Protein AF-A0A7C1A2X4-F1 (afdb_monomer)

Nearest PDB structures (foldseek):
  5kc4-assembly2_E  TM=7.004E-01  e=1.270E-03  Thermotoga maritima MSB8
  5kc4-assembly1_A  TM=7.012E-01  e=1.207E-03  Thermotoga maritima MSB8
  4tkr-assembly1_A  TM=5.605E-01  e=1.026E-02  Listeria monocytogenes
  3rlb-assembly2_B  TM=6.460E-01  e=3.485E-02  Lactococcus cremoris subsp. cremoris NZ9000

Foldseek 3Di:
DVVLLVVLQVLLVVQLVQLVDWDDQFQFTFRLVLLVSLLVNLLPNALPSSLSSQVSNQVVCVVVVSGDPLSNLQRNQLSNQLRVVCVVPVDSVSSQCSLVRRQPRSLCCQAPPVCVVVVGHDHSVSSNVSSNVSNVSD

pLDDT: mean 93.85, std 3.83, range [80.69, 98.06]

Sequence (138 aa):
MLRKIVLTGLFAAIAVILSGIYFPVGPTECFPFQHTINAVCGVLLGPWYASIAAIIAGVIRNMLGTGTIFAFPGGVP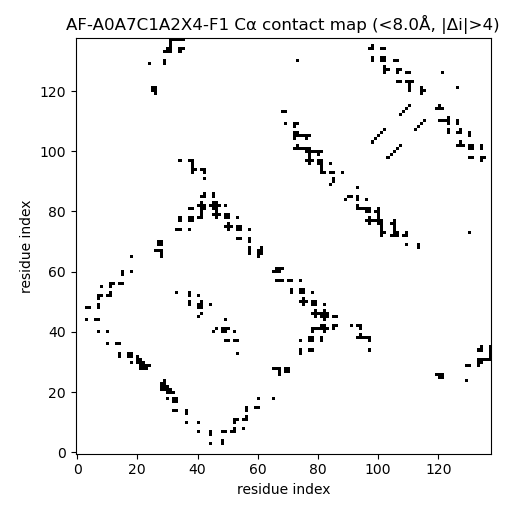GALIVGIVHRFWQKDYAVFTEPLGTGPIGASISAFIVAPWIGKGMPFFAFQIAFLVSSIPG

Structure (mmCIF, N/CA/C/O backbone):
data_AF-A0A7C1A2X4-F1
#
_entry.id   AF-A0A7C1A2X4-F1
#
loop_
_atom_site.group_PDB
_atom_site.id
_atom_site.type_symbol
_atom_site.label_atom_id
_atom_site.label_alt_id
_atom_site.label_comp_id
_atom_site.label_asym_id
_atom_site.label_entity_id
_atom_site.label_seq_id
_atom_site.pdbx_PDB_ins_code
_atom_site.Cartn_x
_atom_site.Cartn_y
_atom_site.Cartn_z
_atom_site.occupancy
_atom_site.B_iso_or_equiv
_atom_site.auth_seq_id
_atom_site.auth_comp_id
_atom_site.auth_asym_id
_atom_site.auth_atom_id
_atom_site.pdbx_PDB_model_num
ATOM 1 N N . MET A 1 1 ? -4.321 13.972 18.494 1.00 84.44 1 MET A N 1
ATOM 2 C CA . MET A 1 1 ? -3.385 14.230 17.375 1.00 84.44 1 MET A CA 1
ATOM 3 C C . MET A 1 1 ? -2.114 13.392 17.491 1.00 84.44 1 MET A C 1
ATOM 5 O O . MET A 1 1 ? -1.885 12.580 16.607 1.00 84.44 1 MET A O 1
ATOM 9 N N . LEU A 1 2 ? -1.361 13.493 18.597 1.00 94.44 2 LEU A N 1
ATOM 10 C CA . LEU A 1 2 ? -0.111 12.744 18.818 1.00 94.44 2 LEU A CA 1
ATOM 11 C C . LEU A 1 2 ? -0.227 11.232 18.550 1.00 94.44 2 LEU A C 1
ATOM 13 O O . LEU A 1 2 ? 0.554 10.687 17.782 1.00 94.44 2 LEU A O 1
ATOM 17 N N . ARG A 1 3 ? -1.268 10.572 19.082 1.00 95.12 3 ARG A N 1
ATOM 18 C CA . ARG A 1 3 ? -1.522 9.138 18.842 1.00 95.12 3 ARG A CA 1
ATOM 19 C C . ARG A 1 3 ? -1.567 8.770 17.353 1.00 95.12 3 ARG A C 1
ATOM 21 O O . ARG A 1 3 ? -1.004 7.754 16.971 1.00 95.12 3 ARG A O 1
ATOM 28 N N . LYS A 1 4 ? -2.212 9.586 16.508 1.00 94.62 4 LYS A N 1
ATOM 29 C CA . LYS A 1 4 ? -2.310 9.307 15.065 1.00 94.62 4 LYS A CA 1
ATOM 30 C C . LYS A 1 4 ? -0.954 9.429 14.378 1.00 94.62 4 LYS A C 1
ATOM 32 O O . LYS A 1 4 ? -0.644 8.604 13.532 1.00 94.62 4 LYS A O 1
ATOM 37 N N . ILE A 1 5 ? -0.140 10.407 14.776 1.00 96.75 5 ILE A N 1
ATOM 38 C CA . ILE A 1 5 ? 1.222 10.590 14.255 1.00 96.75 5 ILE A CA 1
ATOM 39 C C . ILE A 1 5 ? 2.095 9.384 14.620 1.00 96.75 5 ILE A C 1
ATOM 41 O O . ILE A 1 5 ? 2.728 8.805 13.743 1.00 96.75 5 ILE A O 1
ATOM 45 N N . VAL A 1 6 ? 2.063 8.956 15.887 1.00 97.50 6 VAL A N 1
ATOM 46 C CA . VAL A 1 6 ? 2.818 7.781 16.355 1.00 97.50 6 VAL A CA 1
ATOM 47 C C . VAL A 1 6 ? 2.395 6.523 15.599 1.00 97.50 6 VAL A C 1
ATOM 49 O O . VAL A 1 6 ? 3.246 5.803 15.088 1.00 97.50 6 VAL A O 1
ATOM 52 N N . LEU A 1 7 ? 1.087 6.283 15.461 1.00 97.31 7 LEU A N 1
ATOM 53 C CA . LEU A 1 7 ? 0.582 5.132 14.710 1.00 97.31 7 LEU A CA 1
ATOM 54 C C . LEU A 1 7 ? 0.939 5.205 13.220 1.00 97.31 7 LEU A C 1
ATOM 56 O O . LEU A 1 7 ? 1.267 4.183 12.635 1.00 97.31 7 LEU A O 1
ATOM 60 N N . THR A 1 8 ? 0.929 6.395 12.615 1.00 97.81 8 THR A N 1
ATOM 61 C CA . THR A 1 8 ? 1.354 6.592 11.217 1.00 97.81 8 THR A CA 1
ATOM 62 C C . THR A 1 8 ? 2.808 6.164 11.030 1.00 97.81 8 THR A C 1
ATOM 64 O O . THR A 1 8 ? 3.110 5.398 10.118 1.00 97.81 8 THR A O 1
ATOM 67 N N . GLY A 1 9 ? 3.699 6.616 11.919 1.00 97.69 9 GLY A N 1
ATOM 68 C CA . GLY A 1 9 ? 5.106 6.216 11.907 1.00 97.69 9 GLY A CA 1
ATOM 69 C C . GLY A 1 9 ? 5.290 4.718 12.153 1.00 97.69 9 GLY A C 1
ATOM 70 O O . GLY A 1 9 ? 6.069 4.079 11.452 1.00 97.69 9 GLY A O 1
ATOM 71 N N . LEU A 1 10 ? 4.526 4.142 13.085 1.00 97.88 10 LEU A N 1
ATOM 72 C CA . LEU A 1 10 ? 4.548 2.707 13.369 1.00 97.88 10 LEU A CA 1
ATOM 73 C C . LEU A 1 10 ? 4.128 1.878 12.147 1.00 97.88 10 LEU A C 1
ATOM 75 O O . LEU A 1 10 ? 4.846 0.960 11.768 1.00 97.88 10 LEU A O 1
ATOM 79 N N . PHE A 1 11 ? 3.007 2.210 11.501 1.00 97.69 11 PHE A N 1
ATOM 80 C CA . PHE A 1 11 ? 2.553 1.498 10.303 1.00 97.69 11 PHE A CA 1
ATOM 81 C C . PHE A 1 11 ? 3.533 1.647 9.140 1.00 97.69 11 PHE A C 1
ATOM 83 O O . PHE A 1 11 ? 3.794 0.667 8.446 1.00 97.69 11 PHE A O 1
ATOM 90 N N . ALA A 1 12 ? 4.127 2.830 8.957 1.00 97.50 12 ALA A N 1
ATOM 91 C CA . ALA A 1 12 ? 5.178 3.016 7.963 1.0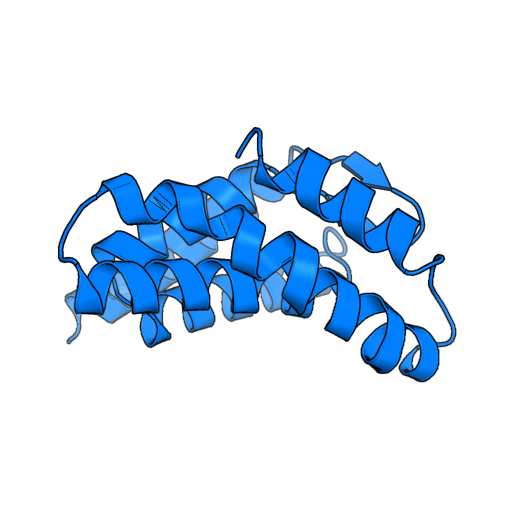0 97.50 12 ALA A CA 1
ATOM 92 C C . ALA A 1 12 ? 6.404 2.132 8.258 1.00 97.50 12 ALA A C 1
ATOM 94 O O . ALA A 1 12 ? 6.931 1.496 7.350 1.00 97.50 12 ALA A O 1
ATOM 95 N N . ALA A 1 13 ? 6.827 2.034 9.521 1.00 97.25 13 ALA A N 1
ATOM 96 C CA . ALA A 1 13 ? 7.938 1.172 9.923 1.00 97.25 13 ALA A CA 1
ATOM 97 C C . ALA A 1 13 ? 7.626 -0.317 9.705 1.00 97.25 13 ALA A C 1
ATOM 99 O O . ALA A 1 13 ? 8.453 -1.035 9.146 1.00 97.25 13 ALA A O 1
ATOM 100 N N . ILE A 1 14 ? 6.425 -0.774 10.077 1.00 96.44 14 ILE A N 1
ATOM 101 C 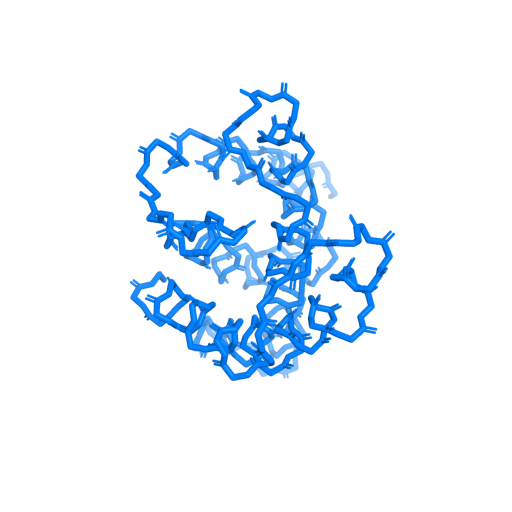CA . ILE A 1 14 ? 5.973 -2.154 9.831 1.00 96.44 14 ILE A CA 1
ATOM 102 C C . ILE A 1 14 ? 5.980 -2.445 8.325 1.00 96.44 14 ILE A C 1
ATOM 104 O O . ILE A 1 14 ? 6.479 -3.487 7.910 1.00 96.44 14 ILE A O 1
ATOM 108 N N . ALA A 1 15 ? 5.519 -1.507 7.495 1.00 95.00 15 ALA A N 1
ATOM 109 C CA . ALA A 1 15 ? 5.520 -1.667 6.044 1.00 95.00 15 ALA A CA 1
ATOM 110 C C . ALA A 1 15 ? 6.928 -1.821 5.472 1.00 95.00 15 ALA A C 1
ATOM 112 O O . ALA A 1 15 ? 7.160 -2.677 4.620 1.00 95.00 15 ALA A O 1
ATOM 113 N N . VAL A 1 16 ? 7.883 -1.035 5.969 1.00 95.31 16 VAL A N 1
ATOM 114 C CA . VAL A 1 16 ? 9.293 -1.150 5.579 1.00 95.31 16 VAL A CA 1
ATOM 115 C C . VAL A 1 16 ? 9.872 -2.498 6.012 1.00 95.31 16 VAL A C 1
ATOM 117 O O . VAL A 1 16 ? 10.492 -3.170 5.194 1.00 95.31 16 VAL A O 1
ATOM 120 N N . ILE A 1 17 ? 9.641 -2.927 7.255 1.00 94.50 17 ILE A N 1
ATOM 121 C CA . ILE A 1 17 ? 10.164 -4.199 7.785 1.00 94.50 17 ILE A CA 1
ATOM 122 C C . ILE A 1 17 ? 9.600 -5.395 7.008 1.00 94.50 17 ILE A C 1
ATOM 124 O O . ILE A 1 17 ? 10.345 -6.294 6.623 1.00 94.50 17 ILE A O 1
ATOM 128 N N . LEU A 1 18 ? 8.295 -5.392 6.727 1.00 91.75 18 LEU A N 1
ATOM 129 C CA . LEU A 1 18 ? 7.632 -6.469 5.985 1.00 91.75 18 LEU A CA 1
ATOM 130 C C . LEU A 1 18 ? 7.918 -6.440 4.478 1.00 91.75 18 LEU A C 1
ATOM 132 O O . LEU A 1 18 ? 7.574 -7.387 3.775 1.00 91.75 18 LEU A O 1
ATOM 136 N N . SER A 1 19 ? 8.603 -5.408 3.976 1.00 87.50 19 SER A N 1
ATOM 137 C CA . SER A 1 19 ? 9.019 -5.342 2.570 1.00 87.50 19 SER A CA 1
ATOM 138 C C . SER A 1 19 ? 10.165 -6.295 2.220 1.00 87.50 19 SER A C 1
ATOM 140 O O . SER A 1 19 ? 10.593 -6.322 1.072 1.00 87.50 19 SER A O 1
ATOM 142 N N . GLY A 1 20 ? 10.645 -7.111 3.166 1.00 83.62 20 GLY A N 1
ATOM 143 C CA . GLY A 1 20 ? 11.527 -8.241 2.864 1.00 83.62 20 GLY A CA 1
ATOM 144 C C . GLY A 1 20 ? 10.859 -9.336 2.020 1.00 83.62 20 GLY A C 1
ATOM 145 O O . GLY A 1 20 ? 11.561 -10.116 1.384 1.00 83.62 20 GLY A O 1
ATOM 146 N N . ILE A 1 21 ? 9.521 -9.383 1.983 1.00 84.88 21 ILE A N 1
ATOM 147 C CA . ILE A 1 21 ? 8.753 -10.291 1.124 1.00 84.88 21 ILE A CA 1
ATOM 148 C C . ILE A 1 21 ? 8.156 -9.467 -0.017 1.00 84.88 21 ILE A C 1
ATOM 150 O O . ILE A 1 21 ? 7.174 -8.745 0.172 1.00 84.88 21 ILE A O 1
ATOM 154 N N . TYR A 1 22 ? 8.765 -9.572 -1.195 1.00 87.81 22 TYR A N 1
ATOM 155 C CA . TYR A 1 22 ? 8.327 -8.878 -2.398 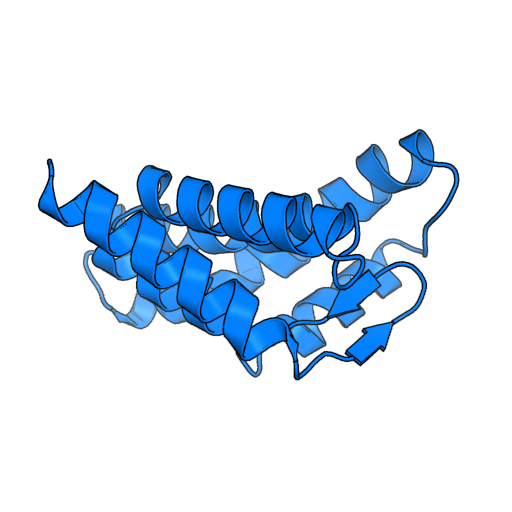1.00 87.81 22 TYR A CA 1
ATOM 156 C C . TYR A 1 22 ? 8.472 -9.758 -3.633 1.00 87.81 22 TYR A C 1
ATOM 158 O O . TYR A 1 22 ? 9.263 -10.702 -3.655 1.00 87.81 22 TYR A O 1
ATOM 166 N N . PHE A 1 23 ? 7.689 -9.439 -4.658 1.00 88.25 23 PHE A N 1
ATOM 167 C CA . PHE A 1 23 ? 7.697 -10.152 -5.927 1.00 88.25 23 PHE A CA 1
ATOM 168 C C . PHE A 1 23 ? 8.029 -9.175 -7.058 1.00 88.25 23 PHE A C 1
ATOM 170 O O . PHE A 1 23 ? 7.249 -8.244 -7.287 1.00 88.25 23 PHE A O 1
ATOM 177 N N . PRO A 1 24 ? 9.149 -9.367 -7.772 1.00 87.56 24 PRO A N 1
ATOM 178 C CA . PRO A 1 24 ? 9.500 -8.508 -8.891 1.00 87.56 24 PRO A CA 1
ATOM 179 C C . PRO A 1 24 ? 8.582 -8.794 -10.080 1.00 87.56 24 PRO A C 1
ATOM 181 O O . PRO A 1 24 ? 8.498 -9.924 -10.568 1.00 87.56 24 PRO A O 1
ATOM 184 N N . VAL A 1 25 ? 7.897 -7.761 -10.570 1.00 87.00 25 VAL A N 1
ATOM 185 C CA . VAL A 1 25 ? 7.044 -7.824 -11.763 1.00 87.00 25 VAL A CA 1
ATOM 186 C C . VAL A 1 25 ? 7.362 -6.635 -12.662 1.00 87.00 25 VAL A C 1
ATOM 188 O O . VAL A 1 25 ? 6.954 -5.498 -12.408 1.00 87.00 25 VAL A O 1
ATOM 191 N N . GLY A 1 26 ? 8.106 -6.898 -13.738 1.00 86.75 26 GLY A N 1
ATOM 192 C CA . GLY A 1 26 ? 8.555 -5.860 -14.664 1.00 86.75 26 GLY A CA 1
ATOM 193 C C . GLY A 1 26 ? 9.378 -4.783 -13.938 1.00 86.75 26 GLY A C 1
ATOM 194 O O . GLY A 1 26 ? 10.340 -5.125 -13.257 1.00 86.75 26 GLY A O 1
ATOM 195 N N . PRO A 1 27 ? 9.034 -3.488 -14.063 1.00 85.31 27 PRO A N 1
ATOM 196 C CA . PRO A 1 27 ? 9.729 -2.406 -13.366 1.00 85.31 27 PRO A CA 1
ATOM 197 C C . PRO A 1 27 ? 9.212 -2.153 -11.936 1.00 85.31 27 PRO A C 1
ATOM 199 O O . PRO A 1 27 ? 9.557 -1.130 -11.345 1.00 85.31 27 PRO A O 1
ATOM 202 N N . THR A 1 28 ? 8.335 -3.013 -11.408 1.00 84.81 28 THR A N 1
ATOM 203 C CA . THR A 1 28 ? 7.681 -2.833 -10.105 1.00 84.81 28 THR A CA 1
ATOM 204 C C . THR A 1 28 ? 8.040 -3.941 -9.134 1.00 84.81 28 THR A C 1
ATOM 206 O O . THR A 1 28 ? 8.225 -5.085 -9.535 1.00 84.81 28 THR A O 1
ATOM 209 N N . GLU A 1 29 ? 8.056 -3.587 -7.851 1.00 86.44 29 GLU A N 1
ATOM 210 C CA . GLU A 1 29 ? 8.202 -4.534 -6.751 1.00 86.44 29 GLU A CA 1
ATOM 211 C C . GLU A 1 29 ? 6.854 -4.616 -6.032 1.00 86.44 29 GLU A C 1
ATOM 213 O O . GLU A 1 29 ? 6.360 -3.617 -5.496 1.00 86.44 29 GLU A O 1
ATOM 218 N N . CYS A 1 30 ? 6.221 -5.784 -6.088 1.00 85.56 30 CYS A N 1
ATOM 219 C CA . CYS A 1 30 ? 4.913 -6.036 -5.495 1.00 85.56 30 CYS A CA 1
ATOM 220 C C . CYS A 1 30 ? 5.073 -6.432 -4.024 1.00 85.56 30 CYS A C 1
ATOM 222 O O . CYS A 1 30 ? 5.726 -7.431 -3.723 1.00 85.56 30 CYS A O 1
ATOM 224 N N . PHE A 1 31 ? 4.454 -5.672 -3.115 1.00 89.19 31 PHE A N 1
ATOM 225 C CA . PHE A 1 31 ? 4.538 -5.875 -1.664 1.00 89.19 31 PHE A CA 1
ATOM 226 C C . PHE A 1 31 ? 3.153 -6.174 -1.069 1.00 89.19 31 PHE A C 1
ATOM 228 O O . PHE A 1 31 ? 2.466 -5.233 -0.665 1.00 89.19 31 PHE A O 1
ATOM 235 N N . PRO A 1 32 ? 2.730 -7.444 -0.942 1.00 89.56 32 PRO A N 1
ATOM 236 C CA . PRO A 1 32 ? 1.407 -7.776 -0.405 1.00 89.56 32 PRO A CA 1
ATOM 237 C C . PRO A 1 32 ? 1.146 -7.172 0.979 1.00 89.56 32 PRO A C 1
ATOM 239 O O . PRO A 1 32 ? 0.139 -6.506 1.196 1.00 89.56 32 PRO A O 1
ATOM 242 N N . PHE A 1 33 ? 2.127 -7.258 1.883 1.00 92.88 33 PHE A N 1
ATOM 243 C CA . PHE A 1 33 ? 2.007 -6.695 3.232 1.00 92.88 33 PHE A CA 1
ATOM 244 C C . PHE A 1 33 ? 1.874 -5.166 3.261 1.00 92.88 33 PHE A C 1
ATOM 246 O O . PHE A 1 33 ? 1.316 -4.620 4.212 1.00 92.88 33 PHE A O 1
ATOM 253 N N . GLN A 1 34 ? 2.347 -4.452 2.231 1.00 94.69 34 GLN A N 1
ATOM 254 C CA . GLN A 1 34 ? 2.088 -3.014 2.117 1.00 94.69 34 GLN A CA 1
ATOM 255 C C . GLN A 1 34 ? 0.590 -2.753 1.942 1.00 94.69 34 GLN A C 1
ATOM 257 O O . GLN A 1 34 ? 0.074 -1.817 2.551 1.00 94.69 34 GLN A O 1
ATOM 262 N N . HIS A 1 35 ? -0.098 -3.559 1.132 1.00 95.00 35 HIS A N 1
ATOM 263 C CA . HIS A 1 35 ? -1.530 -3.407 0.876 1.00 95.00 35 HIS A CA 1
ATOM 264 C C . HIS A 1 35 ? -2.355 -3.761 2.114 1.00 95.00 35 HIS A C 1
ATOM 266 O O . HIS A 1 35 ? -3.227 -2.978 2.494 1.00 95.00 35 HIS A O 1
ATOM 272 N N . THR A 1 36 ? -1.973 -4.813 2.849 1.00 95.56 36 THR A N 1
ATOM 273 C CA . THR A 1 36 ? -2.551 -5.117 4.170 1.00 95.56 36 THR A CA 1
ATOM 274 C C . THR A 1 36 ? -2.461 -3.909 5.101 1.00 95.56 36 THR A C 1
ATOM 276 O O . THR A 1 36 ? -3.435 -3.502 5.739 1.00 95.56 36 THR A O 1
ATOM 279 N N . ILE A 1 37 ? -1.280 -3.289 5.171 1.00 96.50 37 ILE A N 1
ATOM 280 C CA . ILE A 1 37 ? -1.046 -2.129 6.033 1.00 96.50 37 ILE A CA 1
ATOM 281 C C . ILE A 1 37 ? -1.842 -0.924 5.551 1.00 96.50 37 ILE A C 1
ATOM 283 O O . ILE A 1 37 ? -2.414 -0.227 6.383 1.00 96.50 37 ILE A O 1
ATOM 287 N N . ASN A 1 38 ? -1.929 -0.677 4.244 1.00 96.88 38 ASN A N 1
ATOM 288 C CA . ASN A 1 38 ? -2.760 0.392 3.693 1.00 96.88 38 ASN A CA 1
ATOM 289 C C . ASN A 1 38 ? -4.226 0.220 4.095 1.00 96.88 38 ASN A C 1
ATOM 291 O O . ASN A 1 38 ? -4.852 1.188 4.529 1.00 96.88 38 ASN A O 1
ATOM 295 N N . ALA A 1 39 ? -4.754 -1.003 4.002 1.00 97.00 39 ALA A N 1
ATOM 296 C CA . ALA A 1 39 ? -6.128 -1.321 4.359 1.00 97.00 39 ALA A CA 1
ATOM 297 C C . ALA A 1 39 ? -6.395 -1.080 5.854 1.00 97.00 39 ALA A C 1
ATOM 299 O O . ALA A 1 39 ? -7.290 -0.315 6.227 1.00 97.00 39 ALA A O 1
ATOM 300 N N . VAL A 1 40 ? -5.560 -1.648 6.726 1.00 96.88 40 VAL A N 1
ATOM 301 C CA . VAL A 1 40 ? -5.678 -1.479 8.184 1.00 96.88 40 VAL A CA 1
ATOM 302 C C . VAL A 1 40 ? -5.496 -0.012 8.587 1.00 96.88 40 VAL A C 1
ATOM 304 O O . VAL A 1 40 ? -6.279 0.540 9.363 1.00 96.88 40 VAL A O 1
ATOM 307 N N . CYS A 1 41 ? -4.485 0.655 8.036 1.00 96.69 41 CYS A N 1
ATOM 308 C CA . CYS A 1 41 ? -4.175 2.048 8.339 1.00 96.69 41 CYS A CA 1
ATOM 309 C C . CYS A 1 41 ? -5.283 2.991 7.844 1.00 96.69 41 CYS A C 1
ATOM 311 O O . CYS A 1 41 ? -5.641 3.938 8.548 1.00 96.69 41 CYS A O 1
ATOM 313 N N . GLY A 1 42 ? -5.881 2.704 6.683 1.00 96.94 42 GLY A N 1
ATOM 314 C CA . GLY A 1 42 ? -7.020 3.435 6.129 1.00 96.94 42 GLY A CA 1
ATOM 315 C C . GLY A 1 42 ? -8.219 3.438 7.074 1.00 96.94 42 GLY A C 1
ATOM 316 O O . GLY A 1 42 ? -8.760 4.505 7.373 1.00 96.94 42 GLY A O 1
ATOM 317 N N . VAL A 1 43 ? -8.581 2.275 7.621 1.00 97.25 43 VAL A N 1
ATOM 318 C CA . VAL A 1 43 ? -9.671 2.155 8.605 1.00 97.25 43 VAL A CA 1
ATOM 319 C C . VAL A 1 43 ? -9.317 2.862 9.916 1.00 97.25 43 VAL A C 1
ATOM 321 O O . VAL A 1 43 ? -10.086 3.693 10.403 1.00 97.25 43 VAL A O 1
ATOM 324 N N . LEU A 1 44 ? -8.132 2.602 10.475 1.00 96.25 44 LEU A N 1
ATOM 325 C CA . LEU A 1 44 ? -7.777 3.067 11.821 1.00 96.25 44 LEU A CA 1
ATOM 326 C C . LEU A 1 44 ? -7.418 4.555 11.901 1.00 96.25 44 LEU A C 1
ATOM 328 O O . LEU A 1 44 ? -7.726 5.222 12.894 1.00 96.25 44 LEU A O 1
ATOM 332 N N . LEU A 1 45 ? -6.723 5.090 10.895 1.00 96.19 45 LEU A N 1
ATOM 333 C CA . LEU A 1 45 ? -6.186 6.455 10.924 1.00 96.19 45 LEU A CA 1
ATOM 334 C C . LEU A 1 45 ? -6.928 7.417 9.992 1.00 96.19 45 LEU A C 1
ATOM 336 O O . LEU A 1 45 ? -6.859 8.639 10.195 1.00 96.19 45 LEU A O 1
ATOM 340 N N . GLY A 1 46 ? -7.691 6.882 9.039 1.00 95.88 46 GLY A N 1
ATOM 341 C CA . GLY A 1 46 ? -8.392 7.642 8.015 1.00 95.88 46 GLY A CA 1
ATOM 342 C C . GLY A 1 46 ? -7.494 8.013 6.826 1.00 95.88 46 GLY A C 1
ATOM 343 O O . GLY A 1 46 ? -6.296 7.726 6.819 1.00 95.88 46 GLY A O 1
ATOM 344 N N . PRO A 1 47 ? -8.059 8.711 5.827 1.00 96.56 47 PRO A N 1
ATOM 345 C CA . PRO A 1 47 ? -7.465 8.833 4.493 1.00 96.56 47 PRO A CA 1
ATOM 346 C C . PRO A 1 47 ? -6.098 9.523 4.492 1.00 96.56 47 PRO A C 1
ATOM 348 O O . PRO A 1 47 ? -5.170 9.079 3.822 1.00 96.56 47 PRO A O 1
ATOM 351 N N . TRP A 1 48 ? -5.950 10.591 5.278 1.00 96.62 48 TRP A N 1
ATOM 352 C CA . TRP A 1 48 ? -4.743 11.417 5.261 1.00 96.62 48 TRP A CA 1
ATOM 353 C C . TRP A 1 48 ? -3.553 10.749 5.940 1.00 96.62 48 TRP A C 1
ATOM 355 O O . TRP A 1 48 ? -2.484 10.644 5.350 1.00 96.62 48 TRP A O 1
ATOM 365 N N . TYR A 1 49 ? -3.740 10.264 7.166 1.00 97.31 49 TYR A N 1
ATOM 366 C CA . TYR A 1 49 ? -2.669 9.607 7.911 1.00 97.31 49 TYR A CA 1
ATOM 367 C C . TYR A 1 49 ? -2.258 8.282 7.258 1.00 97.31 49 TYR A C 1
ATOM 369 O O . TYR A 1 49 ? -1.068 7.989 7.197 1.00 97.31 49 TYR A O 1
ATOM 377 N N . ALA A 1 50 ? -3.207 7.532 6.687 1.00 97.19 50 ALA A N 1
ATOM 378 C CA . ALA A 1 50 ? -2.892 6.320 5.937 1.00 97.19 50 ALA A CA 1
ATOM 379 C C . ALA A 1 50 ? -2.075 6.608 4.670 1.00 97.19 50 ALA A C 1
ATOM 381 O O . ALA A 1 50 ? -1.058 5.959 4.431 1.00 97.19 50 ALA A O 1
ATOM 382 N N . SER A 1 51 ? -2.449 7.644 3.914 1.00 97.81 51 SER A N 1
ATOM 383 C CA . SER A 1 51 ? -1.677 8.093 2.748 1.00 97.81 51 SER A CA 1
ATOM 384 C C . SER A 1 51 ? -0.262 8.530 3.133 1.00 97.81 51 SER A C 1
ATOM 386 O O . SER A 1 51 ? 0.702 8.168 2.465 1.00 97.81 51 SER A O 1
ATOM 388 N N . ILE A 1 52 ? -0.115 9.265 4.241 1.00 97.88 52 ILE A N 1
ATOM 389 C CA . ILE A 1 52 ? 1.199 9.677 4.754 1.00 97.88 52 ILE A CA 1
ATOM 390 C C . ILE A 1 52 ? 2.037 8.453 5.144 1.00 97.88 52 ILE A C 1
ATOM 392 O O . ILE A 1 52 ? 3.217 8.409 4.806 1.00 97.88 52 ILE A O 1
ATOM 396 N N . ALA A 1 53 ? 1.450 7.440 5.794 1.00 97.94 53 ALA A N 1
ATOM 397 C CA . ALA A 1 53 ? 2.161 6.201 6.120 1.00 97.94 53 ALA A CA 1
ATOM 398 C C . ALA A 1 53 ? 2.687 5.500 4.855 1.00 97.94 53 ALA A C 1
ATOM 400 O O . ALA A 1 53 ? 3.854 5.107 4.814 1.00 97.94 53 ALA A O 1
ATOM 401 N N . ALA A 1 54 ? 1.861 5.406 3.806 1.00 97.31 54 ALA A N 1
ATOM 402 C CA . ALA A 1 54 ? 2.256 4.835 2.519 1.00 97.31 54 ALA A CA 1
ATOM 403 C C . ALA A 1 54 ? 3.382 5.637 1.841 1.00 97.31 54 ALA A C 1
ATOM 405 O O . ALA A 1 54 ? 4.325 5.044 1.317 1.00 97.31 54 ALA A O 1
ATOM 406 N N . ILE A 1 55 ? 3.336 6.975 1.900 1.00 98.00 55 ILE A N 1
ATOM 407 C CA . ILE A 1 55 ? 4.403 7.850 1.381 1.00 98.00 55 ILE A CA 1
ATOM 408 C C . ILE A 1 55 ? 5.706 7.620 2.144 1.00 98.00 55 ILE A C 1
ATOM 410 O O . ILE A 1 55 ? 6.737 7.409 1.513 1.00 98.00 55 ILE A O 1
ATOM 414 N N . ILE A 1 56 ? 5.675 7.626 3.481 1.00 98.06 56 ILE A N 1
ATOM 415 C CA . ILE A 1 56 ? 6.874 7.425 4.309 1.00 98.06 56 ILE A CA 1
ATOM 416 C C . ILE A 1 56 ? 7.502 6.061 4.003 1.00 98.06 56 ILE A C 1
ATOM 418 O O . ILE A 1 56 ? 8.704 5.984 3.749 1.00 98.06 56 ILE A O 1
ATOM 422 N N . ALA A 1 57 ? 6.696 4.997 3.956 1.00 97.06 57 ALA A N 1
ATOM 423 C CA . ALA A 1 57 ? 7.173 3.668 3.588 1.00 97.06 57 ALA A CA 1
ATOM 424 C C . ALA A 1 57 ? 7.747 3.638 2.160 1.00 97.06 57 ALA A C 1
ATOM 426 O O . ALA A 1 57 ? 8.793 3.039 1.921 1.00 97.06 57 ALA A O 1
ATOM 427 N N . GLY A 1 58 ? 7.099 4.306 1.200 1.00 96.31 58 GLY A N 1
ATOM 428 C CA . GLY A 1 58 ? 7.597 4.467 -0.168 1.00 96.31 58 GLY A CA 1
ATOM 429 C C . GLY A 1 58 ? 8.963 5.155 -0.225 1.00 96.31 58 GLY A C 1
ATOM 430 O O . GLY A 1 58 ? 9.876 4.628 -0.859 1.00 96.31 58 GLY A O 1
ATOM 431 N N . VAL A 1 59 ? 9.129 6.280 0.477 1.00 97.62 59 VAL A N 1
ATOM 432 C CA . VAL A 1 59 ? 10.398 7.024 0.554 1.00 97.62 59 VAL A CA 1
ATOM 433 C C . VAL A 1 59 ? 11.503 6.148 1.131 1.00 97.62 59 VAL A C 1
ATOM 435 O O . VAL A 1 59 ? 12.535 5.977 0.486 1.00 97.62 59 VAL A O 1
ATOM 438 N N . ILE A 1 60 ? 11.277 5.544 2.301 1.00 96.75 60 ILE A N 1
ATOM 439 C CA . ILE A 1 60 ? 12.300 4.737 2.978 1.00 96.75 60 ILE A CA 1
ATOM 440 C C . ILE A 1 60 ? 12.722 3.554 2.100 1.00 96.75 60 ILE A C 1
ATOM 442 O O . ILE A 1 60 ? 13.912 3.314 1.933 1.00 96.75 60 ILE A O 1
ATOM 446 N N . ARG A 1 61 ? 11.778 2.846 1.473 1.00 94.38 61 ARG A N 1
ATOM 447 C CA . ARG A 1 61 ? 12.102 1.700 0.605 1.00 94.38 61 ARG A CA 1
ATOM 448 C C . ARG A 1 61 ? 12.873 2.096 -0.647 1.00 94.38 61 ARG A C 1
ATOM 450 O O . ARG A 1 61 ? 13.791 1.383 -1.034 1.00 94.38 61 ARG A O 1
ATOM 457 N N . ASN A 1 62 ? 12.541 3.232 -1.261 1.00 94.38 62 ASN A N 1
ATOM 458 C CA . ASN A 1 62 ? 13.311 3.743 -2.398 1.00 94.38 62 ASN A CA 1
ATOM 459 C C . ASN A 1 62 ? 14.734 4.140 -1.969 1.00 94.38 62 ASN A C 1
ATOM 461 O O . ASN A 1 62 ? 15.685 3.843 -2.684 1.00 94.38 62 ASN A O 1
ATOM 465 N N . MET A 1 63 ? 14.904 4.740 -0.785 1.00 95.50 63 MET A N 1
ATOM 466 C CA . MET A 1 63 ? 16.231 5.061 -0.237 1.00 95.50 63 MET A CA 1
ATOM 467 C C . MET A 1 63 ? 17.056 3.810 0.094 1.00 95.50 63 MET A C 1
ATOM 469 O O . MET A 1 63 ? 18.267 3.812 -0.096 1.00 95.50 63 MET A O 1
ATOM 473 N N . LEU A 1 64 ? 16.408 2.745 0.572 1.00 92.75 64 LEU A N 1
ATOM 474 C CA . LEU A 1 64 ? 17.044 1.456 0.859 1.00 92.75 64 LEU A CA 1
ATOM 475 C C . LEU A 1 64 ? 17.290 0.605 -0.399 1.00 92.75 64 LEU A C 1
ATOM 477 O O . LEU A 1 64 ? 17.866 -0.473 -0.294 1.00 92.75 64 LEU A O 1
ATOM 481 N N . GLY A 1 65 ? 16.836 1.053 -1.575 1.00 89.12 65 GLY A N 1
ATOM 482 C CA . GLY A 1 65 ? 16.942 0.302 -2.828 1.00 89.12 65 GLY A CA 1
ATOM 483 C C . GLY A 1 65 ? 16.048 -0.940 -2.902 1.00 89.12 65 GLY A C 1
ATOM 484 O O . GLY A 1 65 ? 16.195 -1.731 -3.826 1.00 89.12 65 GLY A O 1
ATOM 485 N N . THR A 1 66 ? 15.130 -1.125 -1.949 1.00 88.12 66 THR A N 1
ATOM 486 C CA . THR A 1 66 ? 14.176 -2.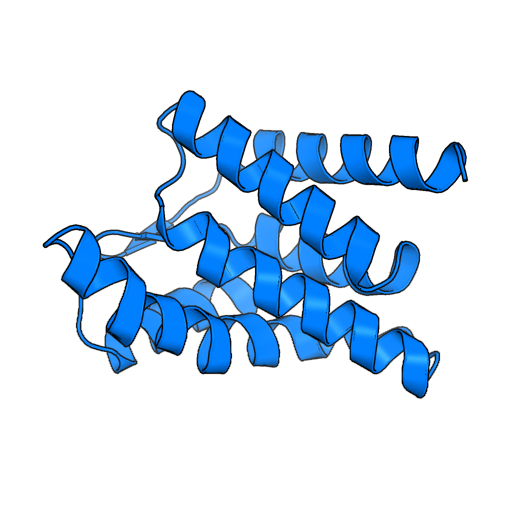243 -1.950 1.00 88.12 66 THR A CA 1
ATOM 487 C C . THR A 1 66 ? 12.893 -1.908 -2.695 1.00 88.12 66 THR A C 1
ATOM 489 O O . THR A 1 66 ? 12.215 -2.812 -3.152 1.00 88.12 66 THR A O 1
ATOM 492 N N . GLY A 1 67 ? 12.538 -0.626 -2.815 1.00 87.75 67 GLY A N 1
ATOM 493 C CA . GLY A 1 67 ? 11.335 -0.161 -3.506 1.00 87.75 67 GLY A CA 1
ATOM 494 C C . GLY A 1 67 ? 11.619 0.519 -4.842 1.00 87.75 67 GLY A C 1
ATOM 495 O O . GLY A 1 67 ? 12.745 0.892 -5.153 1.00 87.75 67 GLY A O 1
ATOM 496 N N . THR A 1 68 ? 10.549 0.748 -5.603 1.00 92.25 68 THR A N 1
ATOM 497 C CA . THR A 1 68 ? 10.572 1.511 -6.860 1.00 92.25 68 THR A CA 1
ATOM 498 C C . THR A 1 68 ? 9.697 2.754 -6.752 1.00 92.25 68 THR A C 1
ATOM 500 O O . THR A 1 68 ? 8.869 2.884 -5.843 1.00 92.25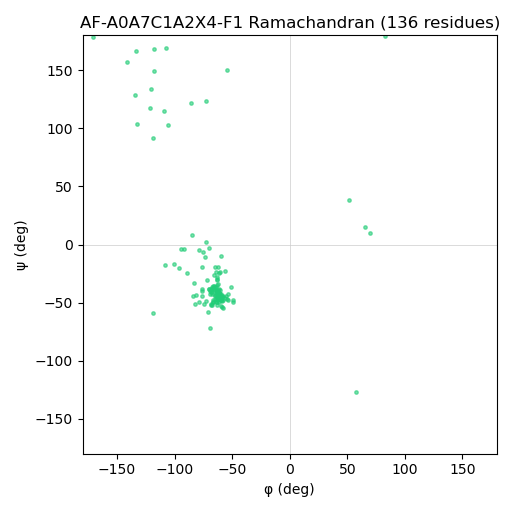 68 THR A O 1
ATOM 503 N N . ILE A 1 69 ? 9.817 3.663 -7.722 1.00 93.69 69 ILE A N 1
ATOM 504 C CA . ILE A 1 69 ? 8.963 4.854 -7.795 1.00 93.69 69 ILE A CA 1
ATOM 505 C C . ILE A 1 69 ? 7.475 4.505 -7.971 1.00 93.69 69 ILE A C 1
ATOM 507 O O . ILE A 1 69 ? 6.596 5.295 -7.639 1.00 93.69 69 ILE A O 1
ATOM 511 N N . PHE A 1 70 ? 7.167 3.288 -8.419 1.00 93.50 70 PHE A N 1
ATOM 512 C CA . PHE A 1 70 ? 5.801 2.784 -8.524 1.00 93.50 70 PHE A CA 1
ATOM 513 C C . PHE A 1 70 ? 5.171 2.437 -7.165 1.00 93.50 70 PHE A C 1
ATOM 515 O O . PHE A 1 70 ? 3.953 2.286 -7.073 1.00 93.50 70 PHE A O 1
ATOM 522 N N . ALA A 1 71 ? 5.955 2.405 -6.082 1.00 91.81 71 ALA A N 1
ATOM 523 C CA . ALA A 1 71 ? 5.440 2.222 -4.726 1.00 91.81 71 ALA A CA 1
ATOM 524 C C . ALA A 1 71 ? 4.509 3.366 -4.275 1.00 91.81 71 ALA A C 1
ATOM 526 O O . ALA A 1 71 ? 3.616 3.139 -3.460 1.00 91.81 71 ALA A O 1
ATOM 527 N N . PHE A 1 72 ? 4.690 4.584 -4.805 1.00 95.25 72 PHE A N 1
ATOM 528 C CA . PHE A 1 72 ? 3.835 5.735 -4.492 1.00 95.25 72 PHE A CA 1
ATOM 529 C C . PHE A 1 72 ? 2.434 5.614 -5.109 1.00 95.25 72 PHE A C 1
ATOM 531 O O . PHE A 1 72 ? 1.463 5.607 -4.349 1.00 95.25 72 PHE A O 1
ATOM 538 N N . PRO A 1 73 ? 2.286 5.482 -6.445 1.00 93.62 73 PRO A 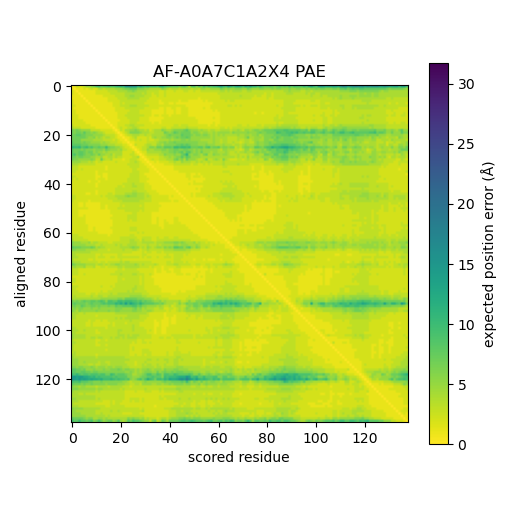N 1
ATOM 539 C CA . PRO A 1 73 ? 0.975 5.301 -7.056 1.00 93.62 73 PRO A CA 1
ATOM 540 C C . PRO A 1 73 ? 0.327 3.969 -6.671 1.00 93.62 73 PRO A C 1
ATOM 542 O O . PRO A 1 73 ? -0.891 3.907 -6.646 1.00 93.62 73 PRO A O 1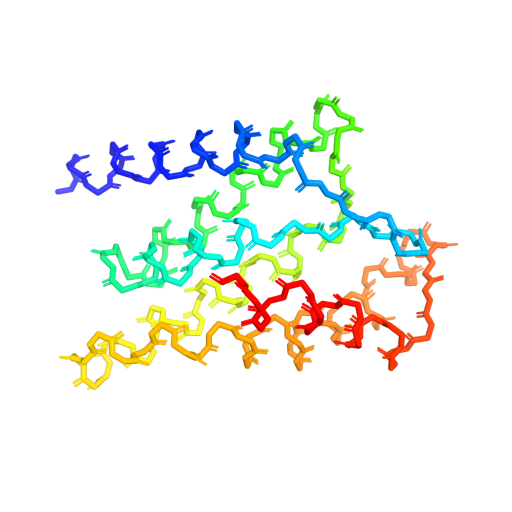
ATOM 545 N N . GLY A 1 74 ? 1.087 2.926 -6.324 1.00 90.88 74 GLY A N 1
ATOM 546 C CA . GLY A 1 74 ? 0.508 1.708 -5.754 1.00 90.88 74 GLY A CA 1
ATOM 547 C C . GLY A 1 74 ? -0.061 1.933 -4.348 1.00 90.88 74 GLY A C 1
ATOM 548 O O . GLY A 1 74 ? -1.209 1.606 -4.085 1.00 90.88 74 GLY A O 1
ATOM 549 N N . GLY A 1 75 ? 0.717 2.521 -3.434 1.00 93.94 75 GLY A N 1
ATOM 550 C CA . GLY A 1 75 ? 0.332 2.588 -2.022 1.00 93.94 75 GLY A CA 1
ATOM 551 C C . GLY A 1 75 ? -0.653 3.703 -1.658 1.00 93.94 75 GLY A C 1
ATOM 552 O O . GLY A 1 75 ? -1.589 3.481 -0.890 1.00 93.94 75 GLY A O 1
ATOM 553 N N . VAL A 1 76 ? -0.451 4.916 -2.182 1.00 97.50 76 VAL A N 1
ATOM 554 C CA . VAL A 1 76 ? -1.213 6.100 -1.746 1.00 97.50 76 VAL A CA 1
ATOM 555 C C . VAL A 1 76 ? -2.698 6.004 -2.109 1.00 97.50 76 VAL A C 1
ATOM 557 O O . VAL A 1 76 ? -3.524 6.192 -1.215 1.00 97.50 76 VAL A O 1
ATOM 560 N N . PRO A 1 77 ? -3.082 5.679 -3.358 1.00 97.56 77 PRO A N 1
ATOM 561 C CA . PRO A 1 77 ? -4.489 5.551 -3.727 1.00 97.56 77 PRO A CA 1
ATOM 562 C C . PRO A 1 77 ? -5.211 4.438 -2.962 1.00 97.56 77 PRO A C 1
ATOM 564 O O . PRO A 1 77 ? -6.346 4.653 -2.543 1.00 97.56 77 PRO A O 1
ATOM 567 N N . GLY A 1 78 ? -4.562 3.289 -2.731 1.00 96.69 78 GLY A N 1
ATOM 568 C CA . GLY A 1 78 ? -5.123 2.185 -1.943 1.00 96.69 78 GLY A CA 1
ATOM 569 C C . GLY A 1 78 ? -5.488 2.619 -0.522 1.00 96.69 78 GLY A C 1
ATOM 570 O O . GLY A 1 78 ? -6.647 2.527 -0.112 1.00 96.69 78 GLY A O 1
ATOM 571 N N . ALA A 1 79 ? -4.524 3.198 0.201 1.00 97.25 79 ALA A N 1
ATOM 572 C CA . ALA A 1 79 ? -4.734 3.719 1.553 1.00 97.25 79 ALA A CA 1
ATOM 573 C C . ALA A 1 79 ? -5.796 4.836 1.604 1.00 97.25 79 ALA A C 1
ATOM 575 O O . ALA A 1 79 ? -6.604 4.910 2.539 1.00 97.25 79 ALA A O 1
ATOM 576 N N . LEU A 1 80 ? -5.805 5.708 0.591 1.00 97.69 80 LEU A N 1
ATOM 577 C CA . LEU A 1 80 ? -6.740 6.822 0.491 1.00 97.69 80 LEU A CA 1
ATOM 578 C C . LEU A 1 80 ? -8.180 6.337 0.293 1.00 97.69 80 LEU A C 1
ATOM 580 O O . LEU A 1 80 ? -9.063 6.798 1.018 1.00 97.69 80 LEU A O 1
ATOM 584 N N . ILE A 1 81 ? -8.420 5.407 -0.640 1.00 97.62 81 ILE A N 1
ATOM 585 C CA . ILE A 1 81 ? -9.761 4.861 -0.897 1.00 97.62 81 ILE A CA 1
ATOM 586 C C . ILE A 1 81 ? -10.319 4.201 0.358 1.00 97.62 81 ILE A C 1
ATOM 588 O O . ILE A 1 81 ? -11.433 4.540 0.758 1.00 97.62 81 ILE A O 1
ATOM 592 N N . VAL A 1 82 ? -9.543 3.349 1.030 1.00 97.75 82 VAL A N 1
ATOM 593 C CA . VAL A 1 82 ? -10.008 2.680 2.254 1.00 97.75 82 VAL A CA 1
ATOM 594 C C . VAL A 1 82 ? -10.387 3.698 3.324 1.00 97.75 82 VAL A C 1
ATOM 596 O O . VAL A 1 82 ? -11.460 3.605 3.921 1.00 97.75 82 VAL A O 1
ATOM 599 N N . GLY A 1 83 ? -9.554 4.720 3.532 1.00 97.00 83 GLY A N 1
ATOM 600 C CA . GLY A 1 83 ? -9.849 5.776 4.495 1.00 97.00 83 GLY A CA 1
ATOM 601 C C . GLY A 1 83 ? -11.077 6.616 4.132 1.00 97.00 83 GLY A C 1
ATOM 602 O O . GLY A 1 83 ? -11.829 7.010 5.025 1.00 97.00 83 GLY A O 1
ATOM 603 N N . ILE A 1 84 ? -11.310 6.886 2.845 1.00 97.50 84 ILE A N 1
ATOM 604 C CA . ILE A 1 84 ? -12.503 7.600 2.371 1.00 97.50 84 ILE A CA 1
ATOM 605 C C . ILE A 1 84 ? -13.753 6.745 2.591 1.00 97.50 84 ILE A C 1
ATOM 607 O O . ILE A 1 84 ? -14.702 7.211 3.222 1.00 97.50 84 ILE A O 1
ATOM 611 N N . VAL A 1 85 ? -13.750 5.494 2.127 1.00 96.75 85 VAL A N 1
ATOM 612 C CA . VAL A 1 85 ? -14.890 4.575 2.257 1.00 96.75 85 VAL A CA 1
ATOM 613 C C . VAL A 1 85 ? -15.227 4.346 3.728 1.00 96.75 85 VAL A C 1
ATOM 615 O O . VAL A 1 85 ? -16.388 4.471 4.121 1.00 96.75 85 VAL A O 1
ATOM 618 N N . HIS A 1 86 ? -14.219 4.106 4.571 1.00 96.81 86 HIS A N 1
ATOM 619 C CA . HIS A 1 86 ? -14.420 3.951 6.009 1.00 96.81 86 HIS A CA 1
ATOM 620 C C . HIS A 1 86 ? -15.006 5.215 6.649 1.00 96.81 86 HIS A C 1
ATOM 622 O O . HIS A 1 86 ? -15.879 5.124 7.508 1.00 96.81 86 HIS A O 1
ATOM 628 N N . ARG A 1 87 ? -14.592 6.409 6.211 1.00 93.38 87 ARG A N 1
ATOM 629 C CA . ARG A 1 87 ? -15.141 7.669 6.731 1.00 93.38 87 ARG A CA 1
ATOM 630 C C . ARG A 1 87 ? -16.634 7.832 6.432 1.00 93.38 87 ARG A C 1
ATOM 632 O O . ARG A 1 87 ? -17.334 8.416 7.257 1.00 93.38 87 ARG A O 1
ATOM 639 N N . PHE A 1 88 ? -17.104 7.343 5.285 1.00 92.94 88 PHE A N 1
ATOM 640 C CA . PHE A 1 88 ? -18.511 7.438 4.888 1.00 92.94 88 PHE A CA 1
ATOM 641 C C . PHE A 1 88 ? -19.382 6.330 5.485 1.00 92.94 88 PHE A C 1
ATOM 643 O O . PHE A 1 88 ? -20.472 6.620 5.969 1.00 92.94 88 PHE A O 1
ATOM 650 N N . TRP A 1 89 ? -18.919 5.078 5.471 1.00 90.88 89 TRP A N 1
ATOM 651 C CA . TRP A 1 89 ? -19.721 3.936 5.928 1.00 90.88 89 TRP A CA 1
ATOM 652 C C . TRP A 1 89 ? -19.468 3.513 7.374 1.00 90.88 89 TRP A C 1
ATOM 654 O O . TRP A 1 89 ? -20.327 2.856 7.956 1.00 90.88 89 TRP A O 1
ATOM 664 N N . GLN A 1 90 ? -18.332 3.887 7.968 1.00 87.88 90 GLN A N 1
ATOM 665 C CA . GLN A 1 90 ? -17.936 3.510 9.334 1.00 87.88 90 GLN A CA 1
ATOM 666 C C . GLN A 1 90 ? -18.025 1.995 9.584 1.00 87.88 90 GLN A C 1
ATOM 668 O O . GLN A 1 90 ? -18.470 1.539 10.637 1.00 87.88 90 GLN A O 1
ATOM 673 N N . LYS A 1 91 ? -17.654 1.205 8.569 1.00 91.88 91 LYS A N 1
ATOM 674 C CA . LYS A 1 91 ? -17.592 -0.258 8.629 1.00 91.88 91 LYS A CA 1
ATOM 675 C C . LYS A 1 91 ? -16.179 -0.728 8.340 1.00 91.88 91 LYS A C 1
ATOM 677 O O . LYS A 1 91 ? -15.605 -0.342 7.322 1.00 91.88 91 LYS A O 1
ATOM 682 N N . ASP A 1 92 ? -15.689 -1.643 9.165 1.00 91.81 92 ASP A N 1
ATOM 683 C CA . ASP A 1 92 ? -14.354 -2.228 9.015 1.00 91.81 92 ASP A CA 1
ATOM 684 C C . ASP A 1 92 ? -14.186 -2.965 7.678 1.00 91.81 92 ASP A C 1
ATOM 686 O O . ASP A 1 92 ? -13.087 -3.017 7.142 1.00 91.81 92 ASP A O 1
ATOM 690 N N . TYR A 1 93 ? -15.279 -3.428 7.055 1.00 93.19 93 TYR A N 1
ATOM 691 C CA . TYR A 1 93 ? -15.269 -4.006 5.702 1.00 93.19 93 TYR A CA 1
ATOM 692 C C . TYR A 1 93 ? -14.756 -3.052 4.609 1.00 93.19 93 TYR A C 1
ATOM 694 O O . TYR A 1 93 ? -14.487 -3.491 3.493 1.00 93.19 93 TYR A O 1
ATOM 702 N N . ALA A 1 94 ? -14.561 -1.765 4.915 1.00 95.06 94 ALA A N 1
ATOM 703 C CA . ALA A 1 94 ? -13.855 -0.834 4.043 1.00 95.06 94 ALA A CA 1
ATOM 704 C C . ALA A 1 94 ? -12.433 -1.305 3.683 1.00 95.06 94 ALA A C 1
ATOM 706 O O . ALA A 1 94 ? -11.940 -0.911 2.629 1.00 95.06 94 ALA A O 1
ATOM 707 N N . VAL A 1 95 ? -11.793 -2.174 4.481 1.00 95.62 95 VAL A N 1
ATOM 708 C CA . VAL A 1 95 ? -10.484 -2.775 4.141 1.00 95.62 95 VAL A CA 1
ATOM 709 C C . VAL A 1 95 ? -10.458 -3.405 2.745 1.00 95.62 95 VAL A C 1
ATOM 711 O O . VAL A 1 95 ? -9.484 -3.235 2.021 1.00 95.62 95 VAL A O 1
ATOM 714 N N . PHE A 1 96 ? -11.559 -4.027 2.309 1.00 95.62 96 PHE A N 1
ATOM 715 C CA . PHE A 1 96 ? -11.657 -4.697 1.005 1.00 95.62 96 PHE A CA 1
ATOM 716 C C . PHE A 1 96 ? -11.665 -3.740 -0.192 1.00 95.62 96 PHE A C 1
ATOM 718 O O . PHE A 1 96 ? -11.700 -4.178 -1.339 1.00 95.62 96 PHE A O 1
ATOM 725 N N . THR A 1 97 ? -11.647 -2.429 0.054 1.00 96.56 97 THR A N 1
ATOM 726 C CA . THR A 1 97 ? -11.603 -1.415 -1.004 1.00 96.56 97 THR A CA 1
ATOM 727 C C . THR A 1 97 ? -10.189 -0.985 -1.384 1.00 96.56 97 THR A C 1
ATOM 729 O O . THR A 1 97 ? -10.038 -0.240 -2.349 1.00 96.56 97 THR A O 1
ATOM 732 N N . GLU A 1 98 ? -9.145 -1.483 -0.709 1.00 97.56 98 GLU A N 1
ATOM 733 C CA . GLU A 1 98 ? -7.744 -1.192 -1.064 1.00 97.56 98 GLU A CA 1
ATOM 734 C C . GLU A 1 98 ? -7.436 -1.523 -2.534 1.00 97.56 98 GLU A C 1
ATOM 736 O O . GLU A 1 98 ? -6.962 -0.624 -3.242 1.00 97.56 98 GLU A O 1
ATOM 741 N N . PRO A 1 99 ? -7.833 -2.705 -3.063 1.00 97.31 99 PRO A N 1
ATOM 742 C CA . PRO A 1 99 ? -7.583 -3.047 -4.461 1.00 97.31 99 PRO A CA 1
ATOM 743 C C . PRO A 1 99 ? -8.257 -2.105 -5.462 1.00 97.31 99 PRO A C 1
ATOM 745 O O . PRO A 1 99 ? -7.771 -1.958 -6.584 1.00 97.31 99 PRO A O 1
ATOM 748 N N . LEU A 1 100 ? -9.344 -1.426 -5.073 1.00 96.56 100 LEU A N 1
ATOM 749 C CA . LEU A 1 100 ? -10.017 -0.432 -5.917 1.00 96.56 100 LEU A CA 1
ATOM 750 C C . LEU A 1 100 ? -9.200 0.858 -6.053 1.00 96.56 100 LEU A C 1
ATOM 752 O O . LEU A 1 100 ? -9.278 1.530 -7.082 1.00 96.56 100 LEU A O 1
ATOM 756 N N . GLY A 1 101 ? -8.413 1.208 -5.036 1.00 96.12 101 GLY A N 1
ATOM 757 C CA . GLY A 1 101 ? -7.465 2.315 -5.116 1.00 96.12 101 GLY A CA 1
ATOM 758 C C . GLY A 1 101 ? -6.210 1.895 -5.868 1.00 96.12 101 GLY A C 1
ATOM 759 O O . GLY A 1 101 ? -5.794 2.557 -6.816 1.00 96.12 101 GLY A O 1
ATOM 760 N N . THR A 1 102 ? -5.631 0.762 -5.494 1.00 95.62 102 THR A N 1
ATOM 761 C CA . THR A 1 102 ? -4.347 0.303 -6.027 1.00 95.62 102 THR A CA 1
ATOM 762 C C . THR A 1 102 ? -4.441 -0.099 -7.497 1.00 95.62 102 THR A C 1
ATOM 764 O O . THR A 1 102 ? -3.674 0.395 -8.320 1.00 95.62 102 THR A O 1
ATOM 767 N N . GLY A 1 103 ? -5.386 -0.968 -7.861 1.00 94.62 103 GLY A N 1
ATOM 768 C CA . GLY A 1 103 ? -5.497 -1.499 -9.219 1.00 94.62 103 GLY A CA 1
ATOM 769 C C . GLY A 1 103 ? -5.932 -0.425 -10.220 1.00 94.62 103 GLY A C 1
ATOM 770 O O . GLY A 1 103 ? -5.116 0.019 -11.015 1.00 94.62 103 GLY A O 1
ATOM 771 N N . PRO A 1 104 ? -7.193 0.031 -10.206 1.00 95.94 104 PRO A N 1
ATOM 772 C CA . PRO A 1 104 ? -7.687 1.028 -11.155 1.00 95.94 104 PRO A CA 1
ATOM 773 C C . PRO A 1 104 ? -6.923 2.357 -11.123 1.00 95.94 104 PRO A C 1
ATOM 775 O O . PRO A 1 104 ? -6.455 2.816 -12.164 1.00 95.94 104 PRO A O 1
ATOM 778 N N . ILE A 1 105 ? -6.783 2.989 -9.952 1.00 97.00 105 ILE A N 1
ATOM 779 C CA . ILE A 1 105 ? -6.206 4.340 -9.858 1.00 97.00 105 ILE A CA 1
ATOM 780 C C . ILE A 1 105 ? -4.682 4.267 -9.862 1.00 97.00 105 ILE A C 1
ATOM 782 O O . ILE A 1 105 ? -4.033 4.932 -10.670 1.00 97.00 105 ILE A O 1
ATOM 786 N N . GLY A 1 106 ? -4.105 3.433 -8.999 1.00 96.06 106 GLY A N 1
ATOM 787 C CA . GLY A 1 106 ? -2.660 3.293 -8.883 1.00 96.06 106 GLY A CA 1
ATOM 788 C C . GLY A 1 106 ? -1.992 2.782 -10.155 1.00 96.06 106 GLY A C 1
ATOM 789 O O . GLY A 1 106 ? -0.983 3.353 -10.581 1.00 96.06 106 GLY A O 1
ATOM 790 N N . ALA A 1 107 ? -2.566 1.779 -10.827 1.00 96.06 107 ALA A N 1
ATOM 791 C CA . ALA A 1 107 ? -2.028 1.322 -12.109 1.00 96.06 107 ALA A CA 1
ATOM 792 C C . ALA A 1 107 ? -2.197 2.371 -13.214 1.00 96.06 107 ALA A C 1
ATOM 794 O O . ALA A 1 107 ? -1.288 2.531 -14.022 1.00 96.06 107 ALA A O 1
ATOM 795 N N . SER A 1 108 ? -3.300 3.132 -13.233 1.00 96.50 108 SER A N 1
ATOM 796 C CA . SER A 1 108 ? -3.486 4.217 -14.211 1.00 96.50 108 SER A CA 1
ATOM 797 C C . SER A 1 108 ? -2.439 5.315 -14.041 1.00 96.50 108 SER A C 1
ATOM 799 O O . SER A 1 108 ? -1.797 5.711 -15.013 1.00 96.50 108 SER A O 1
ATOM 801 N N . ILE A 1 109 ? -2.201 5.773 -12.807 1.00 96.38 109 ILE A N 1
ATOM 802 C CA . ILE A 1 109 ? -1.156 6.768 -12.519 1.00 96.38 109 ILE A CA 1
ATOM 803 C C . ILE A 1 109 ? 0.221 6.204 -12.898 1.00 96.38 109 ILE A C 1
ATOM 805 O O . ILE A 1 109 ? 1.030 6.896 -13.518 1.00 96.38 109 ILE A O 1
ATOM 809 N N . SER A 1 110 ? 0.479 4.934 -12.581 1.00 95.50 110 SER A N 1
ATOM 810 C CA . SER A 1 110 ? 1.739 4.270 -12.926 1.00 95.50 110 SER A CA 1
ATOM 811 C C . SER A 1 110 ? 1.962 4.204 -14.436 1.00 95.50 110 SER A C 1
ATOM 813 O O . SER A 1 110 ? 3.037 4.566 -14.906 1.00 95.50 110 SER A O 1
ATOM 815 N N . ALA A 1 111 ? 0.949 3.793 -15.198 1.00 95.19 111 ALA A N 1
ATOM 816 C CA . ALA A 1 111 ? 1.052 3.558 -16.633 1.00 95.19 111 ALA A CA 1
ATOM 817 C C . ALA A 1 111 ? 1.062 4.847 -17.462 1.00 95.19 111 ALA A C 1
ATOM 819 O O . ALA A 1 111 ? 1.809 4.936 -18.433 1.00 95.19 111 ALA A O 1
ATOM 820 N N . PHE A 1 112 ? 0.242 5.837 -17.100 1.00 95.38 112 PHE A N 1
ATOM 821 C CA . PHE A 1 112 ? 0.026 7.028 -17.928 1.00 95.38 112 PHE A CA 1
ATOM 822 C C . PHE A 1 112 ? 0.805 8.260 -17.468 1.00 95.38 112 PHE A C 1
ATOM 824 O O . PHE A 1 112 ? 0.955 9.195 -18.248 1.00 95.38 112 PHE A O 1
ATOM 831 N N . ILE A 1 113 ? 1.306 8.279 -16.228 1.00 95.06 113 ILE A N 1
ATOM 832 C CA . ILE A 1 113 ? 2.026 9.436 -15.676 1.00 95.06 113 ILE A CA 1
ATOM 833 C C . ILE A 1 113 ? 3.460 9.051 -15.321 1.00 95.06 113 ILE A C 1
ATOM 835 O O . ILE A 1 113 ? 4.406 9.623 -15.858 1.00 95.06 113 ILE A O 1
ATOM 839 N N . VAL A 1 114 ? 3.638 8.062 -14.443 1.00 94.69 114 VAL A N 1
ATOM 840 C CA . VAL A 1 114 ? 4.966 7.743 -13.895 1.00 94.69 114 VAL A CA 1
ATOM 841 C C . VAL A 1 114 ? 5.854 7.065 -14.935 1.00 94.69 114 VAL A C 1
ATOM 843 O O . VAL A 1 114 ? 6.985 7.497 -15.135 1.00 94.69 114 VAL A O 1
ATOM 846 N N . ALA A 1 115 ? 5.350 6.042 -15.628 1.00 93.81 115 ALA A N 1
ATOM 847 C CA . ALA A 1 115 ? 6.122 5.294 -16.616 1.00 93.81 115 ALA A CA 1
ATOM 848 C C . ALA A 1 115 ? 6.635 6.163 -17.787 1.00 93.81 115 ALA A C 1
ATOM 850 O O . ALA A 1 115 ? 7.831 6.077 -18.084 1.00 93.81 115 ALA A O 1
ATOM 851 N N . PRO A 1 116 ? 5.817 7.037 -18.416 1.00 93.12 116 PRO A N 1
ATOM 852 C CA . PRO A 1 116 ? 6.302 7.961 -19.442 1.00 93.12 116 PRO A CA 1
ATOM 853 C C . PRO A 1 116 ? 7.335 8.955 -18.909 1.00 93.12 116 PRO A C 1
ATOM 855 O O . PRO A 1 116 ? 8.270 9.303 -19.623 1.00 93.12 116 PRO A O 1
ATOM 858 N N . TRP A 1 117 ? 7.196 9.386 -17.652 1.00 92.50 117 TRP A N 1
ATOM 859 C CA . TRP A 1 117 ? 8.108 10.353 -17.046 1.00 92.50 117 TRP A CA 1
ATOM 860 C C . TRP A 1 117 ? 9.500 9.774 -16.774 1.00 92.50 117 TRP A C 1
ATOM 862 O O . TRP A 1 117 ? 10.500 10.456 -16.981 1.00 92.50 117 TRP A O 1
ATOM 872 N N . ILE A 1 118 ? 9.580 8.509 -16.352 1.00 91.75 118 ILE A N 1
ATOM 873 C CA . ILE A 1 118 ? 10.858 7.852 -16.031 1.00 91.75 118 ILE A CA 1
ATOM 874 C C . ILE A 1 118 ? 11.454 7.050 -17.200 1.00 91.75 118 ILE A C 1
ATOM 876 O O . ILE A 1 118 ? 12.529 6.468 -17.056 1.00 91.75 118 ILE A O 1
ATOM 880 N N . GLY A 1 119 ? 10.748 6.957 -18.334 1.00 88.44 119 GLY A N 1
ATOM 881 C CA . GLY A 1 119 ? 11.173 6.190 -19.513 1.00 88.44 119 GLY A CA 1
ATOM 882 C C . GLY A 1 119 ? 11.251 4.671 -19.297 1.00 88.44 119 GLY A C 1
ATOM 883 O O . GLY A 1 119 ? 11.868 3.964 -20.090 1.00 88.44 119 GLY A O 1
ATOM 884 N N . LYS A 1 120 ? 10.654 4.158 -18.216 1.00 85.12 120 LYS A N 1
ATOM 885 C CA . LYS A 1 120 ? 10.621 2.737 -17.840 1.00 85.12 120 LYS A CA 1
ATOM 886 C C . LYS A 1 120 ? 9.200 2.378 -17.434 1.00 85.12 120 LYS A C 1
ATOM 888 O O . LYS A 1 120 ? 8.616 3.048 -16.590 1.00 85.12 120 LYS A O 1
ATOM 893 N N . GLY A 1 121 ? 8.642 1.318 -18.005 1.00 88.12 121 GLY A N 1
ATOM 894 C CA . GLY A 1 121 ? 7.250 0.959 -17.763 1.00 88.12 121 GLY A CA 1
ATOM 895 C C . GLY A 1 121 ? 6.869 -0.393 -18.339 1.00 88.12 121 GLY A C 1
ATOM 896 O O . GLY A 1 121 ? 7.670 -1.065 -18.982 1.00 88.12 121 GLY A O 1
ATOM 897 N N . MET A 1 122 ? 5.617 -0.766 -18.107 1.00 89.81 122 MET A N 1
ATOM 898 C CA . MET A 1 122 ? 4.953 -1.898 -18.740 1.00 89.81 122 MET A CA 1
ATOM 899 C C . MET A 1 122 ? 3.554 -1.473 -19.212 1.00 89.81 122 MET A C 1
ATOM 901 O O . MET A 1 122 ? 3.088 -0.395 -18.828 1.00 89.81 122 MET A O 1
ATOM 905 N N . PRO A 1 123 ? 2.873 -2.265 -20.059 1.00 92.62 123 PRO A N 1
ATOM 906 C CA . PRO A 1 123 ? 1.516 -1.947 -20.491 1.00 92.62 123 PRO A CA 1
ATOM 907 C C . PRO A 1 123 ? 0.571 -1.725 -19.304 1.00 92.62 123 PRO A C 1
ATOM 909 O O . PRO A 1 123 ? 0.730 -2.346 -18.255 1.00 92.62 123 PRO A O 1
ATOM 912 N N . PHE A 1 124 ? -0.452 -0.886 -19.483 1.00 92.94 124 PHE A N 1
ATOM 913 C CA . PHE A 1 124 ? -1.434 -0.576 -18.435 1.00 92.94 124 PHE A CA 1
ATOM 914 C C . PHE A 1 124 ? -2.013 -1.831 -17.762 1.00 92.94 124 PHE A C 1
ATOM 916 O O . PHE A 1 124 ? -1.977 -1.949 -16.540 1.00 92.94 124 PHE A O 1
ATOM 923 N N . PHE A 1 125 ? -2.463 -2.808 -18.555 1.00 93.75 125 PHE A N 1
ATOM 924 C CA . PHE A 1 125 ? -3.000 -4.059 -18.019 1.00 93.75 125 PHE A CA 1
ATOM 925 C C . PHE A 1 125 ? -1.961 -4.876 -17.243 1.00 93.75 125 PHE A C 1
ATOM 927 O O . PHE A 1 125 ? -2.321 -5.551 -16.286 1.00 93.75 125 PHE A O 1
ATOM 934 N N . ALA A 1 126 ? -0.675 -4.782 -17.596 1.00 92.88 126 ALA A N 1
ATOM 935 C CA . ALA A 1 126 ? 0.389 -5.439 -16.845 1.00 92.88 126 ALA A CA 1
ATOM 936 C C . ALA A 1 126 ? 0.586 -4.782 -15.468 1.00 92.88 126 ALA A C 1
ATOM 938 O O . ALA A 1 126 ? 0.652 -5.497 -14.471 1.00 92.88 126 ALA A O 1
ATOM 939 N N . PHE A 1 127 ? 0.565 -3.443 -15.383 1.00 93.94 127 PHE A N 1
ATOM 940 C CA . PHE A 1 127 ? 0.534 -2.743 -14.090 1.00 93.94 127 PHE A CA 1
ATOM 941 C C . PHE A 1 127 ? -0.694 -3.123 -13.268 1.00 93.94 127 PHE A C 1
ATOM 943 O O . PHE A 1 127 ? -0.574 -3.408 -12.080 1.00 93.94 127 PHE A O 1
ATOM 950 N N . GLN A 1 128 ? -1.869 -3.151 -13.895 1.00 95.06 128 GLN A N 1
ATOM 951 C CA . GLN A 1 128 ? -3.117 -3.447 -13.205 1.00 95.06 128 GLN A CA 1
ATOM 952 C C . GLN A 1 128 ? -3.121 -4.867 -12.632 1.00 95.06 128 GLN A C 1
ATOM 954 O O . GLN A 1 128 ? -3.463 -5.048 -11.467 1.00 95.06 128 GLN A O 1
ATOM 959 N N . ILE A 1 129 ? -2.683 -5.861 -13.411 1.00 94.00 129 ILE A N 1
ATOM 960 C CA . ILE A 1 129 ? -2.554 -7.247 -12.947 1.00 94.00 129 ILE A CA 1
ATOM 961 C C . ILE A 1 129 ? -1.511 -7.342 -11.831 1.00 94.00 129 ILE A C 1
ATOM 963 O O . ILE A 1 129 ? -1.819 -7.897 -10.783 1.00 94.00 129 ILE A O 1
ATOM 967 N N . ALA A 1 130 ? -0.316 -6.772 -12.012 1.00 93.31 130 ALA A N 1
ATOM 968 C CA . ALA A 1 130 ? 0.748 -6.817 -11.006 1.00 93.31 130 ALA A CA 1
ATOM 969 C C . ALA A 1 130 ? 0.284 -6.241 -9.659 1.00 93.31 130 ALA A C 1
ATOM 971 O O . ALA A 1 130 ? 0.460 -6.845 -8.601 1.00 93.31 130 ALA A O 1
ATOM 972 N N . PHE A 1 131 ? -0.375 -5.085 -9.703 1.00 94.06 131 PHE A N 1
ATOM 973 C CA . PHE A 1 131 ? -0.864 -4.404 -8.513 1.00 94.06 131 PHE A CA 1
ATOM 974 C C . PHE A 1 131 ? -2.009 -5.167 -7.848 1.00 94.06 131 PHE A C 1
ATOM 976 O O . PHE A 1 131 ? -2.012 -5.291 -6.629 1.00 94.06 131 PHE A O 1
ATOM 983 N N . LEU A 1 132 ? -2.945 -5.731 -8.615 1.00 94.44 132 LEU A N 1
ATOM 984 C CA . LEU A 1 132 ? -4.052 -6.520 -8.065 1.00 94.44 132 LEU A CA 1
ATOM 985 C C . LEU A 1 132 ? -3.594 -7.868 -7.498 1.00 94.44 132 LEU A C 1
ATOM 987 O O . LEU A 1 132 ? -4.076 -8.269 -6.446 1.00 94.44 132 LEU A O 1
ATOM 991 N N . VAL A 1 133 ? -2.642 -8.547 -8.141 1.00 92.12 133 VAL A N 1
ATOM 992 C CA . VAL A 1 133 ? -2.051 -9.796 -7.625 1.00 92.12 133 VAL A CA 1
ATOM 993 C C . VAL A 1 133 ? -1.318 -9.554 -6.304 1.00 92.12 133 VAL A C 1
ATOM 995 O O . VAL A 1 133 ? -1.300 -10.431 -5.449 1.00 92.12 133 VAL A O 1
ATOM 998 N N . SER A 1 134 ? -0.757 -8.360 -6.113 1.00 90.75 134 SER A N 1
ATOM 999 C CA . SER A 1 134 ? -0.163 -7.930 -4.844 1.00 90.75 134 SER A CA 1
ATOM 1000 C C . SER A 1 134 ? -1.219 -7.543 -3.802 1.00 90.75 134 SER A C 1
ATOM 1002 O O . SER A 1 134 ? -1.109 -7.911 -2.638 1.00 90.75 134 SER A O 1
ATOM 1004 N N . SER A 1 135 ? -2.235 -6.788 -4.219 1.00 93.00 135 SER A N 1
ATOM 1005 C CA . SER A 1 135 ? -3.206 -6.130 -3.338 1.00 93.00 135 SER A CA 1
ATOM 1006 C C . SER A 1 135 ? -4.349 -7.035 -2.879 1.00 93.00 135 SER A C 1
ATOM 1008 O O . SER A 1 135 ? -4.796 -6.901 -1.754 1.00 93.00 135 SER A O 1
ATOM 1010 N N . ILE A 1 136 ? -4.813 -7.986 -3.696 1.00 92.56 136 ILE A N 1
ATOM 1011 C CA . ILE A 1 136 ? -5.920 -8.883 -3.318 1.00 92.56 136 ILE A CA 1
ATOM 1012 C C . ILE A 1 136 ? -5.541 -9.846 -2.175 1.00 92.56 136 ILE A C 1
ATOM 1014 O O . ILE A 1 136 ? -6.374 -10.052 -1.293 1.00 92.56 136 ILE A O 1
ATOM 1018 N N . PRO A 1 137 ? -4.342 -10.467 -2.158 1.00 88.44 137 PRO A N 1
ATOM 1019 C CA . PRO A 1 137 ? -3.925 -11.317 -1.041 1.00 88.44 137 PRO A CA 1
ATOM 1020 C C . PRO A 1 137 ? -3.494 -10.540 0.209 1.00 88.44 137 PRO A C 1
ATOM 1022 O O . PRO A 1 137 ? -3.387 -11.150 1.273 1.00 88.44 137 PRO A O 1
ATOM 1025 N N . GLY A 1 138 ? -3.165 -9.253 0.059 1.00 80.69 138 GLY A N 1
ATOM 1026 C CA . GLY A 1 138 ? -2.722 -8.373 1.140 1.00 80.69 138 GLY A CA 1
ATOM 1027 C C . GLY A 1 138 ? -3.891 -7.797 1.918 1.00 80.69 138 GLY A C 1
ATOM 1028 O O . GLY A 1 138 ? -3.855 -7.896 3.164 1.00 80.69 138 GLY A O 1
#

Secondary structure (DSSP, 8-state):
-HHHHHHHHHHHHHHHHHTTS-EEETTEEE-HHHHHHHHHHHHHH-HHHHHHHHHHHHHHHHHTTS--TTHHHHHHHHHHHHHHHHHHH--GGGGGGHHHIIIIIIHHHIIIIIHHHHT----HHHHHHHHHHHHTT-

Mean predicted aligned error: 3.09 Å

Radius of gyration: 13.63 Å; Cα contacts (8 Å, |Δi|>4): 270; chains: 1; bounding box: 37×26×39 Å

Solvent-accessible surface area (backbone atoms only — not comparable to full-atom values): 6436 Å² total; per-residue (Å²): 111,69,68,56,55,53,48,26,53,50,53,15,50,52,35,47,65,51,52,79,54,62,47,82,51,89,83,36,60,32,39,27,57,46,36,30,48,20,12,54,33,1,59,76,59,23,30,65,47,14,22,49,18,30,45,52,24,28,53,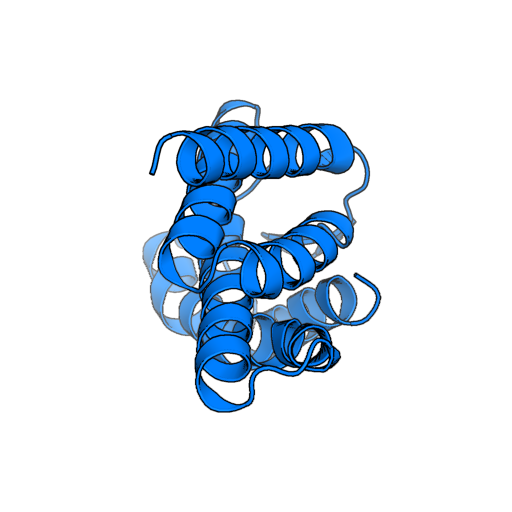52,26,40,75,71,68,74,40,37,82,55,37,42,38,38,34,28,38,10,2,29,40,5,6,50,46,19,70,74,67,73,40,79,74,26,36,77,37,18,39,62,14,17,16,64,50,9,15,47,44,33,41,73,49,50,17,68,73,69,77,54,70,62,59,51,68,55,40,25,49,49,41,32,69,20,29,70,82,47